Protein AF-A0A355IRN2-F1 (afdb_monomer_lite)

Sequence (180 aa):
MEFQPYNKKDYLLPDSIHSMAGYHAKLFPNGEYVFRIHDCITGIRLRGELKEEKDFDDAFEKLVKLSQACFEFAMHIEKMKTEIFDKPGKMPPWFKNEGQQAIENKELMTILNEFAYNISNNPAAMNDFIKKVAKMRDLQKQYFKQRDFLTLRACKAAEKNVDQELELLVKKEKQEPKLF

pLDDT: mean 72.37, std 16.56, range [38.81, 95.94]

Radius of gyration: 24.96 Å; chains: 1; bounding box: 60×39×59 Å

Secondary structure (DSSP, 8-state):
-PPPPEEEEEESSTT-TT---EEEEEE-TTSEEEEEEE-SS-EEEEEEE--SHHHHHHHHHHHHHHHHHHHHHHHHHHHHHIIIIISTT---TTHHHHSSHHHH-HHHHHHHHHHHHHHHH-HHHHHHHHHHHHHHHHHHHHHHHH--HHHHHHHHHHHHHHHHHHHHHHHHTTSS----

Foldseek 3Di:
DFDDWDWDKDFPCVPDPPWPWIWIWIADRQQKIWIWTDTPPDIDIDIDGDDDPVRVVVVVVVVVVVVVVVVVVVVVVVVLCCQCPVDPPDHDPVSCPPVVCCVVVPVNVVVVVVVVVVCVVCVPVVVVLVVLVVVLVVLVVVCVVPVDPVSVVVNVVSVVVSVVVVVVVVVVVVPPDPDD

Structure (mmCIF, N/CA/C/O backbone):
data_AF-A0A355IRN2-F1
#
_entry.id   AF-A0A355IRN2-F1
#
loop_
_atom_site.group_PDB
_atom_site.id
_atom_site.type_symbol
_atom_site.label_atom_id
_atom_site.label_alt_id
_atom_site.label_comp_id
_atom_site.label_asym_id
_atom_site.label_entity_id
_atom_site.label_seq_id
_atom_site.pdbx_PDB_ins_code
_atom_site.Cartn_x
_atom_site.Cartn_y
_atom_site.Cartn_z
_atom_site.occupancy
_atom_site.B_iso_or_equiv
_atom_site.auth_seq_id
_atom_site.auth_comp_id
_atom_site.auth_asym_id
_atom_site.auth_atom_id
_atom_site.pdbx_PDB_model_num
ATOM 1 N N . MET A 1 1 ? -13.852 -1.579 28.094 1.00 66.44 1 MET A N 1
ATOM 2 C CA . MET A 1 1 ? -14.413 -2.138 26.848 1.00 66.44 1 MET A CA 1
ATOM 3 C C . MET A 1 1 ? -13.450 -3.216 26.381 1.00 66.44 1 MET A C 1
ATOM 5 O O . MET A 1 1 ? -12.263 -2.928 26.330 1.00 66.44 1 MET A O 1
ATOM 9 N N . GLU A 1 2 ? -13.903 -4.446 26.148 1.00 75.69 2 GLU A N 1
ATOM 10 C CA . GLU A 1 2 ? -13.037 -5.496 25.589 1.00 75.69 2 GLU A CA 1
ATOM 11 C C . GLU A 1 2 ? -13.142 -5.472 24.062 1.00 75.69 2 GLU A C 1
ATOM 13 O O . GLU A 1 2 ? -14.238 -5.595 23.513 1.00 75.69 2 GLU A O 1
ATOM 18 N N . PHE A 1 3 ? -12.016 -5.277 23.373 1.00 84.00 3 PHE A N 1
ATOM 19 C CA . PHE A 1 3 ? -11.983 -5.236 21.912 1.00 84.00 3 PHE A CA 1
ATOM 20 C C . PHE A 1 3 ? -11.828 -6.639 21.332 1.00 84.00 3 PHE A C 1
ATOM 22 O O . PHE A 1 3 ? -10.921 -7.384 21.708 1.00 84.00 3 PHE A O 1
ATOM 29 N N . GLN A 1 4 ? -12.669 -6.973 20.352 1.00 89.31 4 GLN A N 1
ATOM 30 C CA . GLN A 1 4 ? -12.459 -8.164 19.534 1.00 89.31 4 GLN A CA 1
ATOM 31 C C . GLN A 1 4 ? -11.231 -7.940 18.639 1.00 89.31 4 GLN A C 1
ATOM 33 O O . GLN A 1 4 ? -11.213 -6.981 17.860 1.00 89.31 4 GLN A O 1
ATOM 38 N N . PRO A 1 5 ? -10.185 -8.781 18.736 1.00 91.38 5 PRO A N 1
ATOM 39 C CA . PRO A 1 5 ? -8.983 -8.593 17.946 1.00 91.38 5 PRO A CA 1
ATOM 40 C C . PRO A 1 5 ? -9.290 -8.778 16.458 1.00 91.38 5 PRO A C 1
ATOM 42 O O . PRO A 1 5 ? -9.928 -9.745 16.047 1.00 91.38 5 PRO A O 1
ATOM 45 N N . TYR A 1 6 ? -8.774 -7.868 15.635 1.00 94.56 6 TYR A N 1
ATOM 46 C CA . TYR A 1 6 ? -8.885 -7.933 14.179 1.00 94.56 6 TYR A CA 1
ATOM 47 C C . TYR A 1 6 ? -7.489 -8.005 13.573 1.00 94.56 6 TYR A C 1
ATOM 49 O O . TYR A 1 6 ? -6.584 -7.289 14.001 1.00 94.56 6 TYR A O 1
ATOM 57 N N . ASN A 1 7 ? -7.285 -8.874 12.585 1.00 94.81 7 ASN A N 1
ATOM 58 C CA . ASN A 1 7 ? -6.002 -9.009 11.902 1.00 94.81 7 ASN A CA 1
ATOM 59 C C . ASN A 1 7 ? -6.221 -9.474 10.462 1.00 94.81 7 ASN A C 1
ATOM 61 O O . ASN A 1 7 ? -6.381 -10.667 10.209 1.00 94.81 7 ASN A O 1
ATOM 65 N N . LYS A 1 8 ? -6.217 -8.529 9.522 1.00 95.31 8 LYS A N 1
ATOM 66 C CA . LYS A 1 8 ? -6.364 -8.810 8.093 1.00 95.31 8 LYS A CA 1
ATOM 67 C C . LYS A 1 8 ? -5.154 -8.304 7.329 1.00 95.31 8 LYS A C 1
ATOM 69 O O . LYS A 1 8 ? -4.777 -7.138 7.447 1.00 95.31 8 LYS A O 1
ATOM 74 N N . LYS A 1 9 ? -4.570 -9.180 6.519 1.00 92.56 9 LYS A N 1
ATOM 75 C CA . LYS A 1 9 ? -3.505 -8.852 5.575 1.00 92.56 9 LYS A CA 1
ATOM 76 C C . LYS A 1 9 ? -3.912 -9.358 4.202 1.00 92.56 9 LYS A C 1
ATOM 78 O O . LYS A 1 9 ? -4.330 -10.506 4.102 1.00 92.56 9 LYS A O 1
ATOM 83 N N . ASP A 1 10 ? -3.766 -8.517 3.188 1.00 91.62 10 ASP A N 1
ATOM 84 C CA . ASP A 1 10 ? -4.092 -8.890 1.815 1.00 91.62 10 ASP A CA 1
ATOM 85 C C . ASP A 1 10 ? -3.223 -8.142 0.797 1.00 91.62 10 ASP A C 1
ATOM 87 O O . ASP A 1 10 ? -2.594 -7.127 1.127 1.00 91.62 10 ASP A O 1
ATOM 91 N N . TYR A 1 11 ? -3.183 -8.654 -0.430 1.00 85.94 11 TYR A N 1
ATOM 92 C CA . TYR A 1 11 ? -2.544 -7.992 -1.565 1.00 85.94 11 TYR A CA 1
ATOM 93 C C . TYR A 1 11 ? -3.526 -7.047 -2.253 1.00 85.94 11 TYR A C 1
ATOM 95 O O . TYR A 1 11 ? -4.713 -7.338 -2.363 1.00 85.94 11 TYR A O 1
ATOM 103 N N . LEU A 1 12 ? -3.026 -5.910 -2.741 1.00 86.88 12 LEU A N 1
ATOM 104 C CA . LEU A 1 12 ? -3.853 -4.965 -3.498 1.00 86.88 12 LEU A CA 1
ATOM 105 C C . LEU A 1 12 ? -4.115 -5.457 -4.929 1.00 86.88 12 LEU A C 1
ATOM 107 O O . LEU A 1 12 ? -5.162 -5.159 -5.490 1.00 86.88 12 LEU A O 1
ATOM 111 N N . LEU A 1 13 ? -3.176 -6.216 -5.506 1.00 83.31 13 LEU A N 1
ATOM 112 C CA . LEU A 1 13 ? -3.292 -6.849 -6.824 1.00 83.31 13 LEU A CA 1
ATOM 113 C C . LEU A 1 13 ? -2.709 -8.275 -6.771 1.00 83.31 13 LEU A C 1
ATOM 115 O O . LEU A 1 13 ? -1.599 -8.488 -7.259 1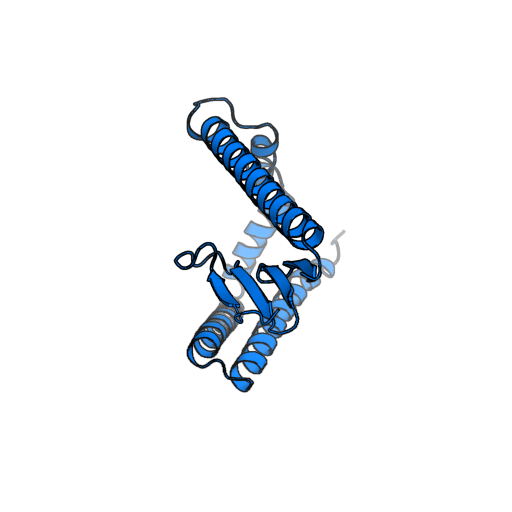.00 83.31 13 LEU A O 1
ATOM 119 N N . PRO A 1 14 ? -3.415 -9.238 -6.150 1.00 80.75 14 PRO A N 1
ATOM 120 C CA . PRO A 1 14 ? -2.891 -10.583 -5.882 1.00 80.75 14 PRO A CA 1
ATOM 121 C C . PRO A 1 14 ? -2.472 -11.356 -7.141 1.00 80.75 14 PRO A C 1
ATOM 123 O O . PRO A 1 14 ? -1.556 -12.171 -7.074 1.00 80.75 14 PRO A O 1
ATOM 126 N N . ASP A 1 15 ? -3.096 -11.066 -8.283 1.00 81.06 15 ASP A N 1
ATOM 127 C CA . ASP A 1 15 ? -2.847 -11.775 -9.543 1.00 81.06 15 ASP A CA 1
ATOM 128 C C . ASP A 1 15 ? -1.792 -11.092 -10.432 1.00 81.06 15 ASP A C 1
ATOM 130 O O . ASP A 1 15 ? -1.414 -11.613 -11.482 1.00 81.06 15 ASP A O 1
ATOM 134 N N . SER A 1 16 ? -1.297 -9.913 -10.037 1.00 72.62 16 SER A N 1
ATOM 135 C CA . SER A 1 16 ? -0.315 -9.170 -10.827 1.00 72.62 16 SER A CA 1
ATOM 136 C C . SER A 1 16 ? 1.110 -9.573 -10.463 1.00 72.62 16 SER A C 1
ATOM 138 O O . SER A 1 16 ? 1.599 -9.273 -9.377 1.00 72.62 16 SER A O 1
ATOM 140 N N . ILE A 1 17 ? 1.839 -10.150 -11.423 1.00 64.06 17 ILE A N 1
ATOM 141 C CA . ILE A 1 17 ? 3.270 -10.473 -11.270 1.00 64.06 17 ILE A CA 1
ATOM 142 C C . ILE A 1 17 ? 4.161 -9.232 -11.080 1.00 64.06 17 ILE A C 1
ATOM 144 O O . ILE A 1 17 ? 5.325 -9.357 -10.705 1.00 64.06 17 ILE A O 1
ATOM 148 N N . HIS A 1 18 ? 3.624 -8.042 -11.359 1.00 64.75 18 HIS A N 1
ATOM 149 C CA . HIS A 1 18 ? 4.324 -6.762 -11.268 1.00 64.75 18 HIS A CA 1
ATOM 150 C C . HIS A 1 18 ? 4.000 -5.988 -9.982 1.00 64.75 18 HIS A C 1
ATOM 152 O O . HIS A 1 18 ? 4.572 -4.922 -9.766 1.00 64.75 18 HIS A O 1
ATOM 158 N N . SER A 1 19 ? 3.111 -6.497 -9.120 1.00 72.19 19 SER A N 1
ATOM 159 C CA . SER A 1 19 ? 2.724 -5.833 -7.874 1.00 72.19 19 SER A CA 1
ATOM 160 C C . SER A 1 19 ? 2.972 -6.738 -6.673 1.00 72.19 19 SER A C 1
ATOM 162 O O . SER A 1 19 ? 2.395 -7.813 -6.566 1.00 72.19 19 SER A O 1
ATOM 164 N N . MET A 1 20 ? 3.794 -6.282 -5.723 1.00 74.88 20 MET A N 1
ATOM 165 C CA . MET A 1 20 ? 3.839 -6.875 -4.375 1.00 74.88 20 MET A CA 1
ATOM 166 C C . MET A 1 20 ? 3.269 -5.927 -3.316 1.00 74.88 20 MET A C 1
ATOM 168 O O . MET A 1 20 ? 3.593 -6.044 -2.133 1.00 74.88 20 MET A O 1
ATOM 172 N N . ALA A 1 21 ? 2.430 -4.977 -3.737 1.00 86.75 21 ALA A N 1
ATOM 173 C CA . ALA A 1 21 ? 1.785 -4.048 -2.827 1.00 86.75 21 ALA A CA 1
ATOM 174 C C . ALA A 1 21 ? 0.651 -4.729 -2.051 1.00 86.75 21 ALA A C 1
ATOM 176 O O . ALA A 1 21 ? -0.134 -5.510 -2.596 1.00 86.75 21 ALA A O 1
ATOM 177 N N . GLY A 1 22 ? 0.551 -4.415 -0.765 1.00 90.12 22 GLY A N 1
ATOM 178 C CA . GLY A 1 22 ? -0.435 -4.995 0.131 1.00 90.12 22 GLY A CA 1
ATOM 179 C C . GLY A 1 22 ? -0.779 -4.079 1.291 1.00 90.12 22 GLY A C 1
ATOM 180 O O . GLY A 1 22 ? -0.153 -3.041 1.525 1.00 90.12 22 GLY A O 1
ATOM 181 N N . TYR A 1 23 ? -1.773 -4.495 2.065 1.00 93.12 23 TYR A N 1
ATOM 182 C CA . TYR A 1 23 ? -2.156 -3.805 3.284 1.00 93.12 23 TYR A CA 1
ATOM 183 C C . TYR A 1 23 ? -2.207 -4.752 4.479 1.00 93.12 23 TYR A C 1
ATOM 185 O O . TYR A 1 23 ? -2.344 -5.968 4.347 1.00 93.12 23 TYR A O 1
ATOM 193 N N . HIS A 1 24 ? -2.062 -4.184 5.672 1.00 94.38 24 HIS A N 1
ATOM 194 C CA . HIS A 1 24 ? -2.182 -4.889 6.939 1.00 94.38 24 HIS A CA 1
ATOM 195 C C . HIS A 1 24 ? -2.963 -4.029 7.925 1.00 94.38 24 HIS A C 1
ATOM 197 O O . HIS A 1 24 ? -2.499 -2.963 8.327 1.00 94.38 24 HIS A O 1
ATOM 203 N N . ALA A 1 25 ? -4.141 -4.507 8.307 1.00 94.62 25 ALA A N 1
ATOM 204 C CA . ALA A 1 25 ? -5.020 -3.887 9.282 1.00 94.62 25 ALA A CA 1
ATOM 205 C C . ALA A 1 25 ? -5.069 -4.749 10.547 1.00 94.62 25 ALA A C 1
ATOM 207 O O . ALA A 1 25 ? -5.344 -5.950 10.472 1.00 94.62 25 ALA A O 1
ATOM 208 N N . LYS A 1 26 ? -4.795 -4.143 11.704 1.00 95.94 26 LYS A N 1
ATOM 209 C CA . LYS A 1 26 ? -4.782 -4.825 12.996 1.00 95.94 26 LYS A CA 1
ATOM 210 C C . LYS A 1 26 ? -5.448 -3.976 14.080 1.00 95.94 26 LYS A C 1
ATOM 212 O O . LYS A 1 26 ? -5.114 -2.802 14.198 1.00 95.94 26 LYS A O 1
ATOM 217 N N . LEU A 1 27 ? -6.324 -4.590 14.873 1.00 95.06 27 LEU A N 1
ATOM 218 C CA . LEU A 1 27 ? -6.893 -4.055 16.114 1.00 95.06 27 LEU A CA 1
ATOM 219 C C . LEU A 1 27 ? -6.477 -4.975 17.262 1.00 95.06 27 LEU A C 1
ATOM 221 O O . LEU A 1 27 ? -6.645 -6.196 17.176 1.00 95.06 27 LEU A O 1
ATOM 225 N N . PHE A 1 28 ? -5.893 -4.399 18.302 1.00 93.06 28 PHE A N 1
ATOM 226 C CA . PHE A 1 28 ? -5.423 -5.117 19.478 1.00 93.06 28 PHE A CA 1
ATOM 227 C C . PHE A 1 28 ? -6.492 -5.115 20.587 1.00 93.06 28 PHE A C 1
ATOM 229 O O . PHE A 1 28 ? -7.321 -4.207 20.634 1.00 93.06 28 PHE A O 1
ATOM 236 N N . PRO A 1 29 ? -6.465 -6.090 21.520 1.00 92.19 29 PRO A N 1
ATOM 237 C CA . PRO A 1 29 ? -7.435 -6.159 22.621 1.00 92.19 29 PRO A CA 1
ATOM 238 C C . PRO A 1 29 ? -7.448 -4.933 23.547 1.00 92.19 29 PRO A C 1
ATOM 240 O O . PRO A 1 29 ? -8.440 -4.685 24.223 1.00 92.19 29 PRO A O 1
ATOM 243 N N . ASN A 1 30 ? -6.355 -4.165 23.576 1.00 90.69 30 ASN A N 1
ATOM 244 C CA . ASN A 1 30 ? -6.213 -2.929 24.351 1.00 90.69 30 ASN A CA 1
ATOM 245 C C . ASN A 1 30 ? -6.756 -1.677 23.629 1.00 90.69 30 ASN A C 1
ATOM 247 O O . ASN A 1 30 ? -6.605 -0.579 24.154 1.00 90.69 30 ASN A O 1
ATOM 251 N N . GLY A 1 31 ? -7.351 -1.822 22.439 1.00 90.81 31 GLY A N 1
ATOM 252 C CA . GLY A 1 31 ? -7.896 -0.709 21.655 1.00 90.81 31 GLY A CA 1
ATOM 253 C C . GLY A 1 31 ? -6.877 0.007 20.765 1.00 90.81 31 GLY A C 1
ATOM 254 O O . GLY A 1 31 ? -7.247 0.920 20.032 1.00 90.81 31 GLY A O 1
ATOM 255 N N . GLU A 1 32 ? -5.604 -0.398 20.766 1.00 92.94 32 GLU A N 1
ATOM 256 C CA . GLU A 1 32 ? -4.636 0.097 19.784 1.00 92.94 32 GLU A CA 1
ATOM 257 C C . GLU A 1 32 ? -4.965 -0.446 18.391 1.00 92.94 32 GLU A C 1
ATOM 259 O O . GLU A 1 32 ? -5.322 -1.617 18.232 1.00 92.94 32 GLU A O 1
ATOM 264 N N . TYR A 1 33 ? -4.772 0.369 17.355 1.00 95.12 33 TYR A N 1
ATOM 265 C CA . TYR A 1 33 ? -4.899 -0.087 15.975 1.00 95.12 33 TYR A CA 1
ATOM 266 C C . TYR A 1 33 ? -3.721 0.337 15.100 1.00 95.12 33 TYR A C 1
ATOM 268 O O . TYR A 1 33 ? -3.038 1.342 15.318 1.00 95.12 33 TYR A O 1
ATOM 276 N N . VAL A 1 34 ? -3.478 -0.463 14.063 1.00 94.06 34 VAL A N 1
ATOM 277 C CA . VAL A 1 34 ? -2.489 -0.186 13.024 1.00 94.06 34 VAL A CA 1
ATOM 278 C C . VAL A 1 34 ? -3.099 -0.501 11.669 1.00 94.06 34 VAL A C 1
ATOM 280 O O . VAL A 1 34 ? -3.555 -1.618 11.436 1.00 94.06 34 VAL A O 1
ATOM 283 N N . PHE A 1 35 ? -3.027 0.456 10.751 1.00 93.12 35 PHE A N 1
ATOM 284 C CA . PHE A 1 35 ? -3.322 0.239 9.340 1.00 93.12 35 PHE A CA 1
ATOM 285 C C . PHE A 1 35 ? -2.087 0.593 8.518 1.00 93.12 35 PHE A C 1
ATOM 287 O O . PHE A 1 35 ? -1.586 1.714 8.582 1.00 93.12 35 PHE A O 1
ATOM 294 N N . ARG A 1 36 ? -1.540 -0.371 7.778 1.00 92.44 36 ARG A N 1
ATOM 295 C CA . ARG A 1 36 ? -0.347 -0.175 6.951 1.00 92.44 36 ARG A CA 1
ATOM 296 C C . ARG A 1 36 ? -0.657 -0.493 5.502 1.00 92.44 36 ARG A C 1
ATOM 298 O O . ARG A 1 36 ? -1.087 -1.605 5.227 1.00 92.44 36 ARG A O 1
ATOM 305 N N . ILE A 1 37 ? -0.326 0.417 4.597 1.00 90.38 37 ILE A N 1
ATOM 306 C CA . ILE A 1 37 ? -0.199 0.142 3.161 1.00 90.38 37 ILE A CA 1
ATOM 307 C C . ILE A 1 37 ? 1.294 0.075 2.858 1.00 90.38 37 ILE A C 1
ATOM 309 O O . ILE A 1 37 ? 2.055 0.899 3.359 1.00 90.38 37 ILE A O 1
ATOM 313 N N . HIS A 1 38 ? 1.739 -0.922 2.108 1.00 84.81 38 HIS A N 1
ATOM 314 C CA . HIS A 1 38 ? 3.151 -1.088 1.778 1.00 84.81 38 HIS A CA 1
ATOM 315 C C . HIS A 1 38 ? 3.328 -1.666 0.383 1.00 84.81 38 HIS A C 1
ATOM 317 O O . HIS A 1 38 ? 2.510 -2.466 -0.065 1.00 84.81 38 HIS A O 1
ATOM 323 N N . ASP A 1 39 ? 4.421 -1.278 -0.261 1.00 80.75 39 ASP A N 1
ATOM 324 C CA . ASP A 1 39 ? 5.003 -1.968 -1.403 1.00 80.75 39 ASP A CA 1
ATOM 325 C C . ASP A 1 39 ? 6.286 -2.706 -0.967 1.00 80.75 39 ASP A C 1
ATOM 327 O O . ASP A 1 39 ? 6.564 -2.862 0.228 1.00 80.75 39 ASP A O 1
ATOM 331 N N . CYS A 1 40 ? 7.059 -3.218 -1.926 1.00 68.31 40 CYS A N 1
ATOM 332 C CA . CYS A 1 40 ? 8.286 -3.975 -1.669 1.00 68.31 40 CYS A CA 1
ATOM 333 C C . CYS A 1 40 ? 9.348 -3.180 -0.881 1.00 68.31 40 CYS A C 1
ATOM 335 O O . CYS A 1 40 ? 10.249 -3.789 -0.303 1.00 68.31 40 CYS A O 1
ATOM 337 N N . ILE A 1 41 ? 9.283 -1.845 -0.911 1.00 65.56 41 ILE A N 1
ATOM 338 C CA . ILE A 1 41 ? 10.363 -0.936 -0.508 1.00 65.56 41 ILE A CA 1
ATOM 339 C C . ILE A 1 41 ? 9.915 -0.038 0.650 1.00 65.56 41 ILE A C 1
ATOM 341 O O . ILE A 1 41 ? 10.640 0.134 1.630 1.00 65.56 41 ILE A O 1
ATOM 345 N N . THR A 1 42 ? 8.715 0.528 0.563 1.00 73.00 42 THR A N 1
ATOM 346 C CA . THR A 1 42 ? 8.203 1.561 1.459 1.00 73.00 42 THR A CA 1
ATOM 347 C C . THR A 1 42 ? 6.771 1.275 1.895 1.00 73.00 42 THR A C 1
ATOM 349 O O . THR A 1 42 ? 6.065 0.427 1.352 1.00 73.00 42 THR A O 1
ATOM 352 N N . GLY A 1 43 ? 6.320 1.964 2.940 1.00 82.94 43 GLY A N 1
ATOM 353 C CA . GLY A 1 43 ? 4.940 1.843 3.375 1.00 82.94 43 GLY A CA 1
ATOM 354 C C . GLY A 1 43 ? 4.495 2.990 4.257 1.00 82.94 43 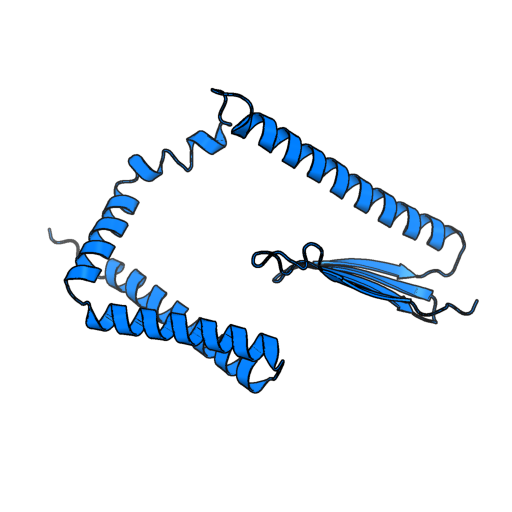GLY A C 1
ATOM 355 O O . GLY A 1 43 ? 5.265 3.525 5.053 1.00 82.94 43 GLY A O 1
ATOM 356 N N . ILE A 1 44 ? 3.218 3.323 4.134 1.00 85.88 44 ILE A N 1
ATOM 357 C CA . ILE A 1 44 ? 2.530 4.307 4.957 1.00 85.88 44 ILE A CA 1
ATOM 358 C C . ILE A 1 44 ? 1.859 3.560 6.101 1.00 85.88 44 ILE A C 1
ATOM 360 O O . ILE A 1 44 ? 1.238 2.512 5.906 1.00 85.88 44 ILE A O 1
ATOM 364 N N . ARG A 1 45 ? 1.990 4.086 7.318 1.00 89.31 45 ARG A N 1
ATOM 365 C CA . ARG A 1 45 ? 1.408 3.483 8.513 1.00 89.31 45 ARG A CA 1
ATOM 366 C C . ARG A 1 45 ? 0.564 4.507 9.264 1.00 89.31 45 ARG A C 1
ATOM 368 O O . ARG A 1 45 ? 1.099 5.481 9.778 1.00 89.31 45 ARG A O 1
ATOM 375 N N . LEU A 1 46 ? -0.725 4.222 9.390 1.00 88.50 46 LEU A N 1
ATOM 376 C CA . LEU A 1 46 ? -1.640 4.898 10.297 1.00 88.50 46 LEU A CA 1
ATOM 377 C C . LEU A 1 46 ? -1.668 4.150 11.631 1.00 88.50 46 LEU A C 1
ATOM 379 O O . LEU A 1 46 ? -1.675 2.914 11.670 1.00 88.50 46 LEU A O 1
ATOM 383 N N . ARG A 1 47 ? -1.638 4.908 12.724 1.00 90.94 47 ARG A N 1
ATOM 384 C CA . ARG A 1 47 ? -1.689 4.406 14.098 1.00 90.94 47 ARG A CA 1
ATOM 385 C C . ARG A 1 47 ? -2.632 5.269 14.918 1.00 90.94 47 ARG A C 1
ATOM 387 O O . ARG A 1 47 ? -2.720 6.472 14.678 1.00 90.94 47 ARG A O 1
ATOM 394 N N . GLY A 1 48 ? -3.253 4.652 15.908 1.00 90.19 48 GLY A N 1
ATOM 395 C CA . GLY A 1 48 ? -4.034 5.344 16.917 1.00 90.19 48 GLY A CA 1
ATOM 396 C C . GLY A 1 48 ? -4.519 4.382 17.989 1.00 90.19 48 GLY A C 1
ATOM 397 O O . GLY A 1 48 ? -4.173 3.197 17.993 1.00 90.19 48 GLY A O 1
ATOM 398 N N . GLU A 1 49 ? -5.327 4.924 18.882 1.00 93.88 49 GLU A N 1
ATOM 399 C CA . GLU A 1 49 ? -5.936 4.236 20.014 1.00 93.88 49 GLU A CA 1
ATOM 400 C C . GLU A 1 49 ? -7.438 4.513 19.966 1.00 93.88 49 GLU A C 1
ATOM 402 O O . GLU A 1 49 ? -7.830 5.550 19.447 1.00 93.88 49 GLU A O 1
ATOM 407 N N . LEU A 1 50 ? -8.261 3.585 20.451 1.00 94.00 50 LEU A N 1
ATOM 408 C CA . LEU A 1 50 ? -9.718 3.711 20.511 1.00 94.00 50 LEU A CA 1
ATOM 409 C C . LEU A 1 50 ? -10.151 3.731 21.982 1.00 94.00 50 LEU A C 1
ATOM 411 O O . LEU A 1 50 ? -10.581 2.708 22.513 1.00 94.00 50 LEU A O 1
ATOM 415 N N . LYS A 1 51 ? -9.949 4.852 22.682 1.00 92.06 51 LYS A N 1
ATOM 416 C CA . LYS A 1 51 ? -10.232 4.961 24.124 1.00 92.06 51 LYS A CA 1
ATOM 417 C C . LYS A 1 51 ? -11.551 5.671 24.400 1.00 92.06 51 LYS A C 1
ATOM 419 O O . LYS A 1 51 ? -12.291 5.240 25.283 1.00 92.06 51 LYS A O 1
ATOM 424 N N . GLU A 1 52 ? -11.845 6.717 23.641 1.00 93.62 52 GLU A N 1
ATOM 425 C CA . GLU A 1 52 ? -13.027 7.567 23.802 1.00 93.62 52 GLU A CA 1
ATOM 426 C C . GLU A 1 52 ? -13.807 7.667 22.486 1.00 93.62 52 GLU A C 1
ATOM 428 O O . GLU A 1 52 ? -13.254 7.407 21.424 1.00 93.62 52 GLU A O 1
ATOM 433 N N . GLU A 1 53 ? -15.088 8.053 22.531 1.00 92.25 53 GLU A N 1
ATOM 434 C CA . GLU A 1 53 ? -15.970 8.122 21.346 1.00 92.25 53 GLU A CA 1
ATOM 435 C C . GLU A 1 53 ? -15.338 8.906 20.186 1.00 92.25 53 GLU A C 1
ATOM 437 O O . GLU A 1 53 ? -15.286 8.426 19.055 1.00 92.25 53 GLU A O 1
ATOM 442 N N . LYS A 1 54 ? -14.721 10.046 20.503 1.00 94.00 54 LYS A N 1
ATOM 443 C CA . LYS A 1 54 ? -14.018 10.885 19.532 1.00 94.00 54 LYS A CA 1
ATOM 444 C C . LYS A 1 54 ? -12.869 10.167 18.814 1.00 94.00 54 LYS A C 1
ATOM 446 O O . LYS A 1 54 ? -12.603 10.457 17.651 1.00 94.00 54 LYS A O 1
ATOM 451 N N . ASP A 1 55 ? -12.188 9.227 19.468 1.00 92.31 55 ASP A N 1
ATOM 452 C CA . ASP A 1 55 ? -11.102 8.477 18.832 1.00 92.31 55 ASP A CA 1
ATOM 453 C C . ASP A 1 55 ? -11.617 7.589 17.693 1.00 92.31 55 ASP A C 1
ATOM 455 O O . ASP A 1 55 ? -10.922 7.387 16.691 1.00 92.31 55 ASP A O 1
ATOM 459 N N . PHE A 1 56 ? -12.836 7.058 17.840 1.00 93.31 56 PHE A N 1
ATOM 460 C CA . PHE A 1 56 ? -13.491 6.278 16.794 1.00 93.31 56 PHE A CA 1
ATOM 461 C C . PHE A 1 56 ? -13.840 7.167 15.605 1.00 93.31 56 PHE A C 1
ATOM 463 O O . PHE A 1 56 ? -13.541 6.781 14.473 1.00 93.31 56 PHE A O 1
ATOM 470 N N . ASP A 1 57 ? -14.389 8.356 15.859 1.00 94.12 57 ASP A N 1
ATOM 471 C CA . ASP A 1 57 ? -14.706 9.338 14.818 1.00 94.12 57 ASP A CA 1
ATOM 472 C C . ASP A 1 57 ? -13.444 9.759 14.053 1.00 94.12 57 ASP A C 1
ATOM 474 O O . ASP A 1 57 ? -13.399 9.671 12.825 1.00 94.12 57 ASP A O 1
ATOM 478 N N . ASP A 1 58 ? -12.372 10.108 14.769 1.00 91.19 58 ASP A N 1
ATOM 479 C CA . ASP A 1 58 ? -11.092 10.503 14.177 1.00 91.19 58 ASP A CA 1
ATOM 480 C C . ASP A 1 58 ? -10.464 9.362 13.357 1.00 91.19 58 ASP A C 1
ATOM 482 O O . ASP A 1 58 ? -9.902 9.585 12.278 1.00 91.19 58 ASP A O 1
ATOM 486 N N . ALA A 1 59 ? -10.505 8.126 13.868 1.00 88.88 59 ALA A N 1
ATOM 487 C CA . ALA A 1 59 ? -9.988 6.958 13.159 1.00 88.88 59 ALA A CA 1
ATOM 488 C C . ALA A 1 59 ? -10.803 6.667 11.891 1.00 88.88 59 ALA A C 1
ATOM 490 O O . ALA A 1 59 ? -10.224 6.393 10.834 1.00 88.88 59 ALA A O 1
ATOM 491 N N . PHE A 1 60 ? -12.130 6.761 11.984 1.00 89.75 60 PHE A N 1
ATOM 492 C CA . PHE A 1 60 ? -13.037 6.572 10.861 1.00 89.75 60 PHE A CA 1
ATOM 493 C C . PHE A 1 60 ? -12.822 7.645 9.789 1.00 89.75 60 PHE A C 1
ATOM 495 O O . PHE A 1 60 ? -12.582 7.310 8.628 1.00 89.75 60 PHE A O 1
ATOM 502 N N . GLU A 1 61 ? -12.803 8.925 10.167 1.00 92.62 61 GLU A N 1
ATOM 503 C CA . GLU A 1 61 ? -12.620 10.037 9.233 1.00 92.62 61 GLU A CA 1
ATOM 504 C C . GLU A 1 61 ? -11.260 9.964 8.517 1.00 92.62 61 GLU A C 1
ATOM 506 O O . GLU A 1 61 ? -11.183 10.182 7.304 1.00 92.62 61 GLU A O 1
ATOM 511 N N . LYS A 1 62 ? -10.184 9.578 9.221 1.00 87.81 62 LYS A N 1
ATOM 512 C CA . LYS A 1 62 ? -8.862 9.341 8.605 1.00 87.81 62 LYS A CA 1
ATOM 513 C C . LYS A 1 62 ? -8.922 8.281 7.507 1.00 87.81 62 LYS A C 1
ATOM 515 O O . LYS A 1 62 ? -8.346 8.479 6.436 1.00 87.81 62 LYS A O 1
ATOM 520 N N . LEU A 1 63 ? -9.596 7.159 7.764 1.00 86.69 63 LEU A N 1
ATOM 521 C CA . LEU A 1 63 ? -9.721 6.069 6.794 1.00 86.69 63 LEU A CA 1
ATOM 522 C C . LEU A 1 63 ? -10.603 6.469 5.604 1.00 86.69 63 LEU A C 1
ATOM 524 O O . LEU A 1 63 ? -10.252 6.159 4.465 1.00 86.69 63 LEU A O 1
ATOM 528 N N . VAL A 1 64 ? -11.690 7.207 5.846 1.00 89.38 64 VAL A N 1
ATOM 529 C CA . VAL A 1 64 ? -12.557 7.750 4.788 1.00 89.38 64 VAL A CA 1
ATOM 530 C C . VAL A 1 64 ? -11.780 8.707 3.885 1.00 89.38 64 VAL A C 1
ATOM 532 O O . VAL A 1 64 ? -11.786 8.531 2.667 1.00 89.38 64 VAL A O 1
ATOM 535 N N . LYS A 1 65 ? -11.040 9.666 4.457 1.00 88.12 65 LYS A N 1
ATOM 536 C CA . LYS A 1 65 ? -10.224 10.611 3.677 1.00 88.12 65 LYS A CA 1
ATOM 537 C C . LYS A 1 65 ? -9.134 9.914 2.871 1.00 88.12 65 LYS A C 1
ATOM 539 O O . LYS A 1 65 ? -8.915 10.273 1.716 1.00 88.12 65 LYS A O 1
ATOM 544 N N . LEU A 1 66 ? -8.480 8.898 3.440 1.00 86.25 66 LEU A N 1
ATOM 545 C CA . LEU A 1 66 ? -7.510 8.087 2.703 1.00 86.25 66 LEU A CA 1
ATOM 546 C C . LEU A 1 66 ? -8.169 7.378 1.511 1.00 86.25 66 LEU A C 1
ATOM 548 O O . LEU A 1 66 ? -7.653 7.448 0.399 1.00 86.25 66 LEU A O 1
ATOM 552 N N . SER A 1 67 ? -9.318 6.731 1.729 1.00 86.56 67 SER A N 1
ATOM 553 C CA . SER A 1 67 ? -10.065 6.053 0.664 1.00 86.56 67 SER A CA 1
ATOM 554 C C . SER A 1 67 ? -10.462 7.017 -0.453 1.00 86.56 67 SER A C 1
ATOM 556 O O . SER A 1 67 ? -10.324 6.687 -1.630 1.00 86.56 67 SER A O 1
ATOM 558 N N . GLN A 1 68 ? -10.934 8.211 -0.093 1.00 81.69 68 GLN A N 1
ATOM 559 C CA . GLN A 1 68 ? -11.328 9.231 -1.055 1.00 81.69 68 GLN A CA 1
ATOM 560 C C . GLN A 1 68 ? -10.132 9.722 -1.879 1.00 81.69 68 GLN A C 1
ATOM 562 O O . GLN A 1 68 ? -10.214 9.738 -3.104 1.00 81.69 68 GLN A O 1
ATOM 567 N N . ALA A 1 69 ? -8.997 10.018 -1.240 1.00 81.12 69 ALA A N 1
ATOM 568 C CA . ALA A 1 69 ? -7.781 10.423 -1.944 1.00 81.12 69 ALA A CA 1
ATOM 569 C C . ALA A 1 69 ? -7.283 9.335 -2.917 1.00 81.12 69 ALA A C 1
ATOM 571 O O . ALA A 1 69 ? -6.896 9.635 -4.047 1.00 81.12 69 ALA A O 1
ATOM 572 N N . CYS A 1 70 ? -7.335 8.059 -2.513 1.00 85.25 70 CYS A N 1
ATOM 573 C CA . CYS A 1 70 ? -7.009 6.940 -3.400 1.00 85.25 70 CYS A CA 1
ATOM 574 C C . CYS A 1 70 ? -7.955 6.866 -4.607 1.00 85.25 70 CYS A C 1
ATOM 576 O O . CYS A 1 70 ? -7.498 6.652 -5.730 1.00 85.25 70 CYS A O 1
ATOM 578 N N . PHE A 1 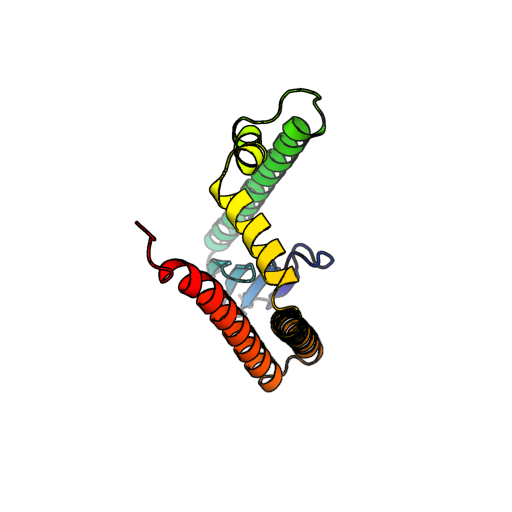71 ? -9.259 7.052 -4.390 1.00 82.62 71 PHE A N 1
ATOM 579 C CA . PHE A 1 71 ? -10.259 7.029 -5.456 1.00 82.62 71 PHE A CA 1
ATOM 580 C C . PHE A 1 71 ? -10.090 8.194 -6.439 1.00 82.62 71 PHE A C 1
ATOM 582 O O . PHE A 1 71 ? -10.086 7.984 -7.650 1.00 82.62 71 PHE A O 1
ATOM 589 N N . GLU A 1 72 ? -9.890 9.412 -5.939 1.00 82.19 72 GLU A N 1
ATOM 590 C CA . GLU A 1 72 ? -9.642 10.598 -6.766 1.00 82.19 72 GLU A CA 1
ATOM 591 C C . GLU A 1 72 ? -8.392 10.423 -7.636 1.00 82.19 72 GLU A C 1
ATOM 593 O O . GLU A 1 72 ? -8.410 10.735 -8.830 1.00 82.19 72 GLU A O 1
ATOM 598 N N . PHE A 1 73 ? -7.325 9.849 -7.074 1.00 82.19 73 PHE A N 1
ATOM 599 C CA . PHE A 1 73 ? -6.120 9.548 -7.839 1.00 82.19 73 PHE A CA 1
ATOM 600 C C . PHE A 1 73 ? -6.350 8.454 -8.892 1.00 82.19 73 PHE A C 1
ATOM 602 O O . PHE A 1 73 ? -5.887 8.589 -10.023 1.00 82.19 73 PHE A O 1
ATOM 609 N N . ALA A 1 74 ? -7.121 7.409 -8.574 1.00 78.25 74 ALA A N 1
ATOM 610 C CA . ALA A 1 74 ? -7.495 6.383 -9.548 1.00 78.25 74 ALA A CA 1
ATOM 611 C C . ALA A 1 74 ? -8.295 6.974 -10.725 1.00 78.25 74 ALA A C 1
ATOM 613 O O . ALA A 1 74 ? -7.994 6.690 -11.884 1.00 78.25 74 ALA A O 1
ATOM 614 N N . MET A 1 75 ? -9.254 7.861 -10.442 1.00 82.00 75 MET A N 1
ATOM 615 C CA . MET A 1 75 ? -10.010 8.587 -11.469 1.00 82.00 75 MET A CA 1
ATOM 616 C C . MET A 1 75 ? -9.108 9.473 -12.335 1.00 82.00 75 MET A C 1
ATOM 618 O O . MET A 1 75 ? -9.306 9.563 -13.547 1.00 82.00 75 MET A O 1
ATOM 622 N N . HIS A 1 76 ? -8.101 10.114 -11.734 1.00 81.75 76 HIS A N 1
ATOM 623 C CA . HIS A 1 76 ? -7.113 10.894 -12.473 1.00 81.75 76 HIS A CA 1
ATOM 624 C C . HIS A 1 76 ? -6.294 10.020 -13.435 1.00 81.75 76 HIS A C 1
ATOM 626 O O . HIS A 1 76 ? -6.145 10.384 -14.600 1.00 81.75 76 HIS A O 1
ATOM 632 N N . ILE A 1 77 ? -5.825 8.852 -12.980 1.00 79.31 77 ILE A N 1
ATOM 633 C CA . ILE A 1 77 ? -5.100 7.884 -13.819 1.00 79.31 77 ILE A CA 1
ATOM 634 C C . ILE A 1 77 ? -5.971 7.414 -14.992 1.00 79.31 77 ILE A C 1
ATOM 636 O O . ILE A 1 77 ? -5.498 7.399 -16.129 1.00 79.31 77 ILE A O 1
ATOM 640 N N . GLU A 1 78 ? -7.240 7.072 -14.751 1.00 77.81 78 GLU A N 1
ATOM 641 C CA . GLU A 1 78 ? -8.137 6.620 -15.824 1.00 77.81 78 GLU A CA 1
ATOM 642 C C . GLU A 1 78 ? -8.394 7.739 -16.842 1.00 77.81 78 GLU A C 1
ATOM 644 O O . GLU A 1 78 ? -8.315 7.518 -18.049 1.00 77.81 78 GLU A O 1
ATOM 649 N N . LYS A 1 79 ? -8.592 8.977 -16.373 1.00 77.81 79 LYS A N 1
ATOM 650 C CA . LYS A 1 79 ? -8.705 10.144 -17.254 1.00 77.81 79 LYS A CA 1
ATOM 651 C C . LYS A 1 79 ? -7.449 10.334 -18.112 1.00 77.81 79 LYS A C 1
ATOM 653 O O . LYS A 1 79 ? -7.572 10.542 -19.318 1.00 77.81 79 LYS A O 1
ATOM 658 N N . MET A 1 80 ? -6.255 10.244 -17.516 1.00 77.12 80 MET A N 1
ATOM 659 C CA . MET A 1 80 ? -4.989 10.326 -18.256 1.00 77.12 80 MET A CA 1
ATOM 660 C C . MET A 1 80 ? -4.894 9.232 -19.319 1.00 77.12 80 MET A C 1
ATOM 662 O O . MET A 1 80 ? -4.516 9.510 -20.454 1.00 77.12 80 MET A O 1
ATOM 666 N N . LYS A 1 81 ? -5.259 7.995 -18.976 1.00 75.06 81 LYS A N 1
ATOM 667 C CA . LYS A 1 81 ? -5.268 6.865 -19.908 1.00 75.06 81 LYS A CA 1
ATOM 668 C C . LYS A 1 81 ? -6.181 7.146 -21.105 1.00 75.06 81 LYS A C 1
ATOM 670 O O . LYS A 1 81 ? -5.729 7.004 -22.237 1.00 75.06 81 LYS A O 1
ATOM 675 N N . THR A 1 82 ? -7.404 7.625 -20.883 1.00 74.12 82 THR A N 1
ATOM 676 C CA . THR A 1 82 ? -8.320 7.996 -21.975 1.00 74.12 82 THR A CA 1
ATOM 677 C C . THR A 1 82 ? -7.771 9.140 -22.834 1.00 74.12 82 THR A C 1
ATOM 679 O O . THR A 1 82 ? -7.896 9.125 -24.057 1.00 74.12 82 THR A O 1
ATOM 682 N N . GLU A 1 83 ? -7.123 10.139 -22.232 1.00 72.12 83 GLU A N 1
ATOM 683 C CA . GLU A 1 83 ? -6.495 11.239 -22.976 1.00 72.12 83 GLU A CA 1
ATOM 684 C C . GLU A 1 83 ? -5.293 10.787 -23.821 1.00 72.12 83 GLU A C 1
ATOM 686 O O . GLU A 1 83 ? -5.089 11.329 -24.906 1.00 72.12 83 GLU A O 1
ATOM 691 N N . ILE A 1 84 ? -4.534 9.791 -23.354 1.00 65.44 84 ILE A N 1
ATOM 692 C CA . ILE A 1 84 ? -3.347 9.251 -24.032 1.00 65.44 84 ILE A CA 1
ATOM 693 C C . ILE A 1 84 ? -3.715 8.264 -25.141 1.00 65.44 84 ILE A C 1
ATOM 695 O O . ILE A 1 84 ? -3.151 8.336 -26.233 1.00 65.44 84 ILE A O 1
ATOM 699 N N . PHE A 1 85 ? -4.608 7.318 -24.852 1.00 61.19 85 PHE A N 1
ATOM 700 C CA . PHE A 1 85 ? -4.811 6.132 -25.685 1.00 61.19 85 PHE A CA 1
ATOM 701 C C . PHE A 1 85 ? -6.108 6.172 -26.503 1.00 61.19 85 PHE A C 1
ATOM 703 O O . PHE A 1 85 ? -6.133 5.613 -27.597 1.00 61.19 85 PHE A O 1
ATOM 710 N N . ASP A 1 86 ? -7.149 6.878 -26.041 1.00 63.97 86 ASP A N 1
ATOM 711 C CA . ASP A 1 86 ? -8.473 6.849 -26.688 1.00 63.97 86 ASP A CA 1
ATOM 712 C C . ASP A 1 86 ? -8.746 8.067 -27.593 1.00 63.97 86 ASP A C 1
ATOM 714 O O . ASP A 1 86 ? -9.716 8.079 -28.353 1.00 63.97 86 ASP A O 1
ATOM 718 N N . LYS A 1 87 ? -7.891 9.103 -27.565 1.00 55.53 87 LYS A N 1
ATOM 719 C CA . LYS A 1 87 ? -7.961 10.248 -28.493 1.00 55.53 87 LYS A CA 1
ATOM 720 C C . LYS A 1 87 ? -6.815 10.200 -29.512 1.00 55.53 87 LYS A C 1
ATOM 722 O O . LYS A 1 87 ? -5.684 10.537 -29.156 1.00 55.53 87 LYS A O 1
ATOM 727 N N . PRO A 1 88 ? -7.067 9.880 -30.798 1.00 47.28 88 PRO A N 1
ATOM 728 C CA . PRO A 1 88 ? -6.026 9.946 -31.817 1.00 47.28 88 PRO A CA 1
ATOM 729 C C . PRO A 1 88 ? -5.530 11.394 -31.965 1.00 47.28 88 PRO A C 1
ATOM 731 O O . PRO A 1 88 ? -6.289 12.294 -32.320 1.00 47.28 88 PRO A O 1
ATOM 734 N N . GLY A 1 89 ? -4.246 11.627 -31.671 1.00 53.59 89 GLY A N 1
ATOM 735 C CA . GLY A 1 89 ? -3.546 12.869 -32.023 1.00 53.59 89 GLY A CA 1
ATOM 736 C C . GLY A 1 89 ? -3.244 13.871 -30.900 1.00 53.59 89 GLY A C 1
ATOM 737 O O . GLY A 1 89 ? -2.687 14.926 -31.198 1.00 53.59 89 GLY A O 1
ATOM 738 N N . LYS A 1 90 ? -3.531 13.583 -29.621 1.00 51.50 90 LYS A N 1
ATOM 739 C CA . LYS A 1 90 ? -3.073 14.427 -28.493 1.00 51.50 90 LYS A CA 1
ATOM 740 C C . LYS A 1 90 ? -2.304 13.625 -27.442 1.00 51.50 90 LYS A C 1
ATOM 742 O O . LYS A 1 90 ? -2.757 13.445 -26.322 1.00 51.50 90 LYS A O 1
ATOM 747 N N . MET A 1 91 ? -1.096 13.195 -27.803 1.00 52.06 91 MET A N 1
ATOM 748 C CA . MET A 1 91 ? -0.126 12.683 -26.830 1.00 52.06 91 MET A CA 1
ATOM 749 C C . MET A 1 91 ? 0.250 13.782 -25.815 1.00 52.06 91 MET A C 1
ATOM 751 O O . MET A 1 91 ? 0.485 14.924 -26.231 1.00 52.06 91 MET A O 1
ATOM 755 N N . PRO A 1 92 ? 0.339 13.469 -24.509 1.00 50.09 92 PRO A N 1
ATOM 756 C CA . PRO A 1 92 ? 0.744 14.430 -23.492 1.00 50.09 92 PRO A CA 1
ATOM 757 C C . PRO A 1 92 ? 2.157 14.980 -23.721 1.00 50.09 92 PRO A C 1
ATOM 759 O O . PRO A 1 92 ? 3.000 14.287 -24.297 1.00 50.09 92 PRO A O 1
ATOM 762 N N . PRO A 1 93 ? 2.473 16.181 -23.209 1.00 49.44 93 PRO A N 1
ATOM 763 C CA . PRO A 1 93 ? 3.780 16.815 -23.397 1.00 49.44 93 PRO A CA 1
ATOM 764 C C . PRO A 1 93 ? 4.966 15.967 -22.911 1.00 49.44 93 PRO A C 1
ATOM 766 O O . PRO A 1 93 ? 6.013 15.974 -23.548 1.00 49.44 93 PRO A O 1
ATOM 769 N N . TRP A 1 94 ? 4.803 15.191 -21.832 1.00 48.69 94 TRP A N 1
ATOM 770 C CA . TRP A 1 94 ? 5.839 14.276 -21.325 1.00 48.69 94 TRP A CA 1
ATOM 771 C C . TRP A 1 94 ? 5.982 12.998 -22.163 1.00 48.69 94 TRP A C 1
ATOM 773 O O . TRP A 1 94 ? 7.050 12.399 -22.195 1.00 48.69 94 TRP A O 1
ATOM 783 N N . PHE A 1 95 ? 4.945 12.609 -22.907 1.00 46.31 95 PHE A N 1
ATO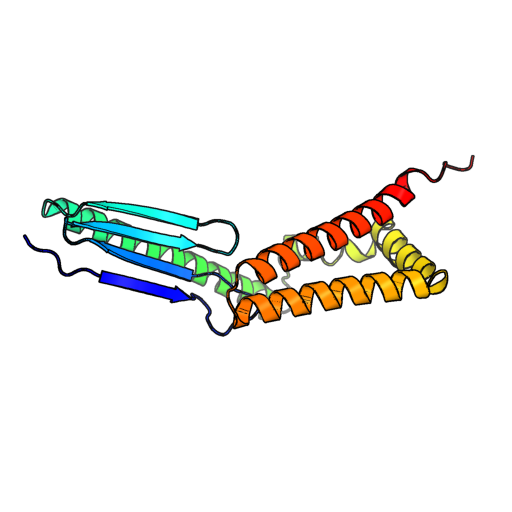M 784 C CA . PHE A 1 95 ? 4.988 11.455 -23.809 1.00 46.31 95 PHE A CA 1
ATOM 785 C C . PHE A 1 95 ? 5.846 11.746 -25.053 1.00 46.31 95 PHE A C 1
ATOM 787 O O . PHE A 1 95 ? 6.461 10.844 -25.617 1.00 46.31 95 PHE A O 1
ATOM 794 N N . LYS A 1 96 ? 5.962 13.022 -25.447 1.00 47.62 96 LYS A N 1
ATOM 795 C CA . LYS A 1 96 ? 6.907 13.455 -26.489 1.00 47.62 96 LYS A CA 1
ATOM 796 C C . LYS A 1 96 ? 8.377 13.410 -26.049 1.00 47.62 96 LYS A C 1
ATOM 798 O O . LYS A 1 96 ? 9.243 13.477 -26.914 1.00 47.62 96 LYS A O 1
ATOM 803 N N . ASN A 1 97 ? 8.675 13.252 -24.756 1.00 49.09 97 ASN A N 1
ATOM 804 C CA . ASN A 1 97 ? 10.041 13.419 -24.250 1.00 49.09 97 ASN A CA 1
ATOM 805 C C . ASN A 1 97 ? 10.768 12.135 -23.833 1.00 49.09 97 ASN A C 1
ATOM 807 O O . ASN A 1 97 ? 11.973 12.206 -23.635 1.00 49.09 97 ASN A O 1
ATOM 811 N N . GLU A 1 98 ? 10.124 10.965 -23.803 1.00 42.94 98 GLU A N 1
ATOM 812 C CA . GLU A 1 98 ? 10.844 9.702 -23.524 1.00 42.94 98 GLU A CA 1
ATOM 813 C C . GLU A 1 98 ? 10.852 8.724 -24.710 1.00 42.94 98 GLU A C 1
ATOM 815 O O . GLU A 1 98 ? 11.809 7.975 -24.883 1.00 42.94 98 GLU A O 1
ATOM 820 N N . GLY A 1 99 ? 9.865 8.795 -25.613 1.00 39.41 99 GLY A N 1
ATOM 821 C CA . GLY A 1 99 ? 9.864 7.998 -26.849 1.00 39.41 99 GLY A CA 1
ATOM 822 C C . GLY A 1 99 ? 10.658 8.618 -28.005 1.00 39.41 99 GLY A C 1
ATOM 823 O O . GLY A 1 99 ? 11.087 7.907 -28.909 1.00 39.41 99 GLY A O 1
ATOM 824 N N . GLN A 1 100 ? 10.872 9.939 -27.979 1.00 38.81 100 GLN A N 1
ATOM 825 C CA . GLN A 1 100 ? 11.509 10.684 -29.074 1.00 38.81 100 GLN A CA 1
ATOM 826 C C . GLN A 1 100 ? 12.942 11.134 -28.754 1.00 38.81 100 GLN A C 1
ATOM 828 O O . GLN A 1 100 ? 13.732 11.317 -29.674 1.00 38.81 100 GLN A O 1
ATOM 833 N N . GLN A 1 101 ? 13.341 11.171 -27.475 1.00 40.16 101 GLN A N 1
ATOM 834 C CA . GLN A 1 101 ? 14.762 11.262 -27.118 1.00 40.16 101 GLN A CA 1
ATOM 835 C C . GLN A 1 101 ? 15.516 9.948 -27.361 1.00 40.16 101 GLN A C 1
ATOM 837 O O . GLN A 1 101 ? 16.717 9.985 -27.588 1.00 40.16 101 GLN A O 1
ATOM 842 N N . ALA A 1 102 ? 14.849 8.793 -27.429 1.00 39.91 102 ALA A N 1
ATOM 843 C CA . ALA A 1 102 ? 15.519 7.539 -27.785 1.00 39.91 102 ALA A CA 1
ATOM 844 C C . ALA A 1 102 ? 15.983 7.479 -29.258 1.00 39.91 102 ALA A C 1
ATOM 846 O O . ALA A 1 102 ? 16.813 6.641 -29.596 1.00 39.91 102 ALA A O 1
ATOM 847 N N . ILE A 1 103 ? 15.484 8.366 -30.131 1.00 42.19 103 ILE A N 1
ATOM 848 C CA . ILE A 1 103 ? 15.839 8.381 -31.562 1.00 42.19 103 ILE A CA 1
ATOM 849 C C . ILE A 1 103 ? 16.951 9.401 -31.877 1.00 42.19 103 ILE A C 1
ATOM 851 O O . ILE A 1 103 ? 17.631 9.265 -32.889 1.00 42.19 103 ILE A O 1
ATOM 855 N N . GLU A 1 104 ? 17.237 10.350 -30.980 1.00 44.53 104 GLU A N 1
ATOM 856 C CA . GLU A 1 104 ? 18.348 11.307 -31.150 1.00 44.53 104 GLU A CA 1
ATOM 857 C C . GLU A 1 104 ? 19.391 11.265 -30.030 1.00 44.53 104 GLU A C 1
ATOM 859 O O . GLU A 1 104 ? 20.367 12.016 -30.065 1.00 44.53 104 GLU A O 1
ATOM 864 N N . ASN A 1 105 ? 19.255 10.372 -29.048 1.00 48.12 105 ASN A N 1
ATOM 865 C CA . ASN A 1 105 ? 20.294 10.209 -28.047 1.00 48.12 105 ASN A CA 1
ATOM 866 C C . ASN A 1 105 ? 21.420 9.341 -28.620 1.00 48.12 105 ASN A C 1
ATOM 868 O O . ASN A 1 105 ? 21.456 8.117 -28.480 1.00 48.12 105 ASN A O 1
ATOM 872 N N . LYS A 1 106 ? 22.331 10.021 -29.323 1.00 52.94 106 LYS A N 1
ATOM 873 C CA . LYS A 1 106 ? 23.551 9.463 -29.910 1.00 52.94 106 LYS A CA 1
ATOM 874 C C . LYS A 1 106 ? 24.311 8.605 -28.892 1.00 52.94 106 LYS A C 1
ATOM 876 O O . LYS A 1 106 ? 24.878 7.604 -29.301 1.00 52.94 106 LYS A O 1
ATOM 881 N N . GLU A 1 107 ? 24.249 8.921 -27.593 1.00 49.47 107 GLU A N 1
ATOM 882 C CA . GLU A 1 107 ? 24.847 8.112 -26.520 1.00 49.47 107 GLU A CA 1
ATOM 883 C C . GLU A 1 107 ? 24.118 6.783 -26.304 1.00 49.47 107 GLU A C 1
ATOM 885 O O . GLU A 1 107 ? 24.772 5.754 -26.262 1.00 49.47 107 GLU A O 1
ATOM 890 N N . LEU A 1 108 ? 22.782 6.750 -26.249 1.00 44.78 108 LEU A N 1
ATOM 891 C CA . LEU A 1 108 ? 22.021 5.499 -26.087 1.00 44.78 108 LEU A CA 1
ATOM 892 C C . LEU A 1 108 ? 22.147 4.575 -27.300 1.00 44.78 108 LEU A C 1
ATOM 894 O O . LEU A 1 108 ? 22.277 3.366 -27.136 1.00 44.78 108 LEU A O 1
ATOM 898 N N . MET A 1 109 ? 22.143 5.130 -28.515 1.00 47.00 109 MET A N 1
ATOM 899 C CA . MET A 1 109 ? 22.387 4.338 -29.725 1.00 47.00 109 MET A CA 1
ATOM 900 C C . MET A 1 109 ? 23.845 3.883 -29.821 1.00 47.00 109 MET A C 1
ATOM 902 O O . MET A 1 109 ? 24.099 2.795 -30.325 1.00 47.00 109 MET A O 1
ATOM 906 N N . THR A 1 110 ? 24.797 4.662 -29.302 1.00 56.84 110 THR A N 1
ATOM 907 C CA . THR A 1 110 ? 26.194 4.222 -29.157 1.00 56.84 110 THR A CA 1
ATOM 908 C C . THR A 1 110 ? 26.292 3.087 -28.141 1.00 56.84 110 THR A C 1
ATOM 910 O O . THR A 1 110 ? 26.792 2.034 -28.501 1.00 56.84 110 THR A O 1
ATOM 913 N N . ILE A 1 111 ? 25.676 3.215 -26.961 1.00 54.06 111 ILE A N 1
ATOM 914 C CA . ILE A 1 111 ? 25.630 2.173 -25.923 1.00 54.06 111 ILE A CA 1
ATOM 915 C C . ILE A 1 111 ? 24.970 0.896 -26.449 1.00 54.06 111 ILE A C 1
ATOM 917 O O . ILE A 1 111 ? 25.491 -0.190 -26.240 1.00 54.06 111 ILE A O 1
ATOM 921 N N . LEU A 1 112 ? 23.840 0.985 -27.155 1.00 45.78 112 LEU A N 1
ATOM 922 C CA . LEU A 1 112 ? 23.155 -0.193 -27.701 1.00 45.78 112 LEU A CA 1
ATOM 923 C C . LEU A 1 112 ? 23.949 -0.853 -28.836 1.00 45.78 112 LEU A C 1
ATOM 925 O O . LEU A 1 112 ? 23.982 -2.081 -28.914 1.00 45.78 112 LEU A O 1
ATOM 929 N N . ASN A 1 113 ? 24.615 -0.067 -29.687 1.00 50.69 113 ASN A N 1
ATOM 930 C CA . ASN A 1 113 ? 25.474 -0.595 -30.747 1.00 50.69 113 ASN A CA 1
ATOM 931 C C . ASN A 1 113 ? 26.790 -1.167 -30.198 1.00 50.69 113 ASN A C 1
ATOM 933 O O . ASN A 1 113 ? 27.247 -2.193 -30.690 1.00 50.69 113 ASN A O 1
ATOM 937 N N . GLU A 1 114 ? 27.371 -0.577 -29.154 1.00 55.47 114 GLU A N 1
ATOM 938 C CA . GLU A 1 114 ? 28.541 -1.094 -28.433 1.00 55.47 114 GLU A CA 1
ATOM 939 C C . GLU A 1 114 ? 28.184 -2.338 -27.617 1.00 55.47 114 GLU A C 1
ATOM 941 O O . GLU A 1 114 ? 28.947 -3.300 -27.587 1.00 55.47 114 GLU A O 1
ATOM 946 N N . PHE A 1 115 ? 26.986 -2.387 -27.034 1.00 49.72 115 PHE A N 1
ATOM 947 C CA . PHE A 1 115 ? 26.441 -3.578 -26.390 1.00 49.72 115 PHE A CA 1
ATOM 948 C C . PHE A 1 115 ? 26.244 -4.705 -27.410 1.00 49.72 115 PHE A C 1
ATOM 950 O O . PHE A 1 115 ? 26.676 -5.831 -27.170 1.00 49.72 115 PHE A O 1
ATOM 957 N N . ALA A 1 116 ? 25.685 -4.405 -28.587 1.00 50.66 116 ALA A N 1
ATOM 958 C CA . ALA A 1 116 ? 25.573 -5.354 -29.694 1.00 50.66 116 ALA A CA 1
ATOM 959 C C . ALA A 1 116 ? 26.949 -5.801 -30.234 1.00 50.66 116 ALA A C 1
ATOM 961 O O . ALA A 1 116 ? 27.145 -6.986 -30.502 1.00 50.66 116 ALA A O 1
ATOM 962 N N . TYR A 1 117 ? 27.923 -4.890 -30.317 1.00 57.88 117 TYR A N 1
ATOM 963 C CA . TYR A 1 117 ? 29.300 -5.173 -30.735 1.00 57.88 117 TYR A CA 1
ATOM 964 C C . TYR A 1 117 ? 30.052 -6.051 -29.715 1.00 57.88 117 TYR A C 1
ATOM 966 O O . TYR A 1 117 ? 30.736 -7.012 -30.084 1.00 57.88 117 TYR A O 1
ATOM 974 N N . ASN A 1 118 ? 29.868 -5.798 -28.419 1.00 53.44 118 ASN A N 1
ATOM 975 C CA . ASN A 1 118 ? 30.402 -6.615 -27.328 1.00 53.44 118 ASN A CA 1
ATOM 976 C C . ASN A 1 118 ? 29.732 -7.999 -27.260 1.00 53.44 118 ASN A C 1
ATOM 978 O O . ASN A 1 118 ? 30.412 -8.993 -26.989 1.00 53.44 118 ASN A O 1
ATOM 982 N N . ILE A 1 119 ? 28.436 -8.097 -27.590 1.00 51.22 119 ILE A N 1
ATOM 983 C CA . ILE A 1 119 ? 27.726 -9.376 -27.773 1.00 51.22 119 ILE A CA 1
ATOM 984 C C . ILE A 1 119 ? 28.375 -10.204 -28.890 1.00 51.22 119 ILE A C 1
ATOM 986 O O . ILE A 1 119 ? 28.579 -11.406 -28.711 1.00 51.22 119 ILE A O 1
ATOM 990 N N . SER A 1 120 ? 28.741 -9.579 -30.013 1.00 53.12 120 SER A N 1
ATOM 991 C CA . SER A 1 120 ? 29.418 -10.273 -31.116 1.00 53.12 120 SER A CA 1
ATOM 992 C C . SER A 1 120 ? 30.864 -10.682 -30.806 1.00 53.12 120 SER A C 1
ATOM 994 O O . SER A 1 120 ? 31.319 -11.699 -31.326 1.00 53.12 120 SER A O 1
ATOM 996 N N . ASN A 1 121 ? 31.575 -9.952 -29.938 1.00 57.22 121 ASN A N 1
ATOM 997 C CA . ASN A 1 121 ? 33.008 -10.164 -29.689 1.00 57.22 121 ASN A CA 1
ATOM 998 C C . ASN A 1 121 ? 33.342 -10.998 -28.439 1.00 57.22 121 ASN A C 1
ATOM 1000 O O . ASN A 1 121 ? 34.480 -11.450 -28.309 1.00 57.22 121 ASN A O 1
ATOM 1004 N N . ASN A 1 122 ? 32.396 -11.247 -27.520 1.00 60.81 122 ASN A N 1
ATOM 1005 C CA . ASN A 1 122 ? 32.631 -12.156 -26.387 1.00 60.81 122 ASN A CA 1
ATOM 1006 C C . ASN A 1 122 ? 31.375 -12.941 -25.933 1.00 60.81 122 ASN A C 1
ATOM 1008 O O . ASN A 1 122 ? 30.886 -12.783 -24.807 1.00 60.81 122 ASN A O 1
ATOM 1012 N N . PRO A 1 123 ? 30.851 -13.840 -26.788 1.00 60.03 123 PRO A N 1
ATOM 1013 C CA . PRO A 1 123 ? 29.618 -14.589 -26.524 1.00 60.03 123 PRO A CA 1
ATOM 1014 C C . PRO A 1 123 ? 29.702 -15.524 -25.303 1.00 60.03 123 PRO A C 1
ATOM 1016 O O . PRO A 1 123 ? 28.676 -15.881 -24.722 1.00 60.03 123 PRO A O 1
ATOM 1019 N N . ALA A 1 124 ? 30.905 -15.921 -24.876 1.00 60.66 124 ALA A N 1
ATOM 1020 C CA . ALA A 1 124 ? 31.100 -16.770 -23.700 1.00 60.66 124 ALA A CA 1
ATOM 1021 C C . ALA A 1 124 ? 30.837 -16.019 -22.381 1.00 60.66 124 ALA A C 1
ATOM 1023 O O . ALA A 1 124 ? 30.143 -16.545 -21.510 1.00 60.66 124 ALA A O 1
ATOM 1024 N N . ALA A 1 125 ? 31.327 -14.781 -22.254 1.00 62.03 125 ALA A N 1
ATOM 1025 C CA . ALA A 1 125 ? 31.113 -13.946 -21.070 1.00 62.03 125 ALA A CA 1
ATOM 1026 C C . ALA A 1 125 ? 29.637 -13.536 -20.914 1.00 62.03 125 ALA A C 1
ATOM 1028 O O . ALA A 1 125 ? 29.097 -13.558 -19.809 1.00 62.03 125 ALA A O 1
ATOM 1029 N N . MET A 1 126 ? 28.955 -13.245 -22.027 1.00 62.69 126 MET A N 1
ATOM 1030 C CA . MET A 1 126 ? 27.525 -12.922 -22.019 1.00 62.69 126 MET A CA 1
ATOM 1031 C C . MET A 1 126 ? 26.663 -14.137 -21.647 1.00 62.69 126 MET A C 1
ATOM 1033 O O . MET A 1 126 ? 25.742 -14.027 -20.840 1.00 62.69 126 MET A O 1
ATOM 1037 N N . ASN A 1 127 ? 26.990 -15.323 -22.169 1.00 69.12 127 ASN A N 1
ATOM 1038 C CA . ASN A 1 127 ? 26.318 -16.559 -21.764 1.00 69.12 127 ASN A CA 1
ATOM 1039 C C . ASN A 1 127 ? 26.501 -16.858 -20.268 1.00 69.12 127 ASN A C 1
ATOM 1041 O O . ASN A 1 127 ? 25.587 -17.388 -19.637 1.00 69.12 127 ASN A O 1
ATOM 1045 N N . ASP A 1 128 ? 27.656 -16.524 -19.692 1.00 74.94 128 ASP A N 1
ATOM 1046 C CA . ASP A 1 128 ? 27.904 -16.671 -18.257 1.00 74.94 128 ASP A CA 1
ATOM 1047 C C . ASP A 1 128 ? 27.072 -15.679 -17.424 1.00 74.94 128 ASP A C 1
ATOM 1049 O O . ASP A 1 128 ? 26.422 -16.075 -16.454 1.00 74.94 128 ASP A O 1
ATOM 1053 N N . PHE A 1 129 ? 26.980 -14.417 -17.854 1.00 73.19 129 PHE A N 1
ATOM 1054 C CA . PHE A 1 129 ? 26.126 -13.414 -17.211 1.00 73.19 129 PHE A CA 1
ATOM 1055 C C . PHE A 1 129 ? 24.637 -13.794 -17.266 1.00 73.19 129 PHE A C 1
ATOM 1057 O O . PHE A 1 129 ? 23.952 -13.805 -16.241 1.00 73.19 129 PHE A O 1
ATOM 1064 N N . ILE A 1 130 ? 24.139 -14.215 -18.434 1.00 74.38 130 ILE A N 1
ATOM 1065 C CA . ILE A 1 130 ? 22.753 -14.682 -18.605 1.00 74.38 130 ILE A CA 1
ATOM 1066 C C . ILE A 1 130 ? 22.462 -15.870 -17.677 1.00 74.38 130 ILE A C 1
ATOM 1068 O O . ILE A 1 130 ? 21.408 -15.913 -17.039 1.00 74.38 130 ILE A O 1
ATOM 1072 N N . LYS A 1 131 ? 23.405 -16.811 -17.531 1.00 76.62 131 LYS A N 1
ATOM 1073 C CA . LYS A 1 131 ? 23.276 -17.934 -16.589 1.00 76.62 131 LYS A CA 1
ATOM 1074 C C . LYS A 1 131 ? 23.205 -17.468 -15.134 1.00 76.62 131 LYS A C 1
ATOM 1076 O O . LYS A 1 131 ? 22.420 -18.025 -14.366 1.00 76.62 131 LYS A O 1
ATOM 1081 N N . LYS A 1 132 ? 23.973 -16.447 -14.741 1.00 76.62 132 LYS A N 1
ATOM 1082 C CA . LYS A 1 132 ? 23.918 -15.866 -13.386 1.00 76.62 132 LYS A CA 1
ATOM 1083 C C . LYS A 1 132 ? 22.583 -15.179 -13.115 1.00 76.62 132 LYS A C 1
ATOM 1085 O O . LYS A 1 132 ? 21.994 -15.414 -12.061 1.00 76.62 132 LYS A O 1
ATOM 1090 N N . VAL A 1 133 ? 22.058 -14.423 -14.081 1.00 71.81 133 VAL A N 1
ATOM 1091 C CA . VAL A 1 133 ? 20.730 -13.793 -13.988 1.00 71.81 133 VAL A CA 1
ATOM 1092 C C . VAL A 1 133 ? 19.625 -14.849 -13.906 1.00 71.81 133 VAL A C 1
ATOM 1094 O O . VAL A 1 133 ? 18.747 -14.756 -13.047 1.00 71.81 133 VAL A O 1
ATOM 1097 N N . ALA A 1 134 ? 19.683 -15.896 -14.734 1.00 74.56 134 ALA A N 1
ATOM 1098 C CA . ALA A 1 134 ? 18.727 -17.003 -14.683 1.00 74.56 134 ALA A CA 1
ATOM 1099 C C . ALA A 1 134 ? 18.757 -17.712 -13.318 1.00 74.56 134 ALA A C 1
ATOM 1101 O O . ALA A 1 134 ? 17.717 -17.902 -12.688 1.00 74.56 134 ALA A O 1
ATOM 1102 N N . LYS A 1 135 ? 19.957 -17.997 -12.798 1.00 79.06 135 LYS A N 1
ATOM 1103 C CA . LYS A 1 135 ? 20.149 -18.600 -11.473 1.00 79.06 135 LYS A CA 1
ATOM 1104 C C . LYS A 1 135 ? 19.617 -17.717 -10.341 1.00 79.06 135 LYS A C 1
ATOM 1106 O O . LYS A 1 135 ? 18.982 -18.230 -9.422 1.00 79.06 135 LYS A O 1
ATOM 1111 N N . MET A 1 136 ? 19.835 -16.402 -10.404 1.00 86.50 136 MET A N 1
ATOM 1112 C CA . MET A 1 136 ? 19.247 -15.446 -9.458 1.00 86.50 136 MET A CA 1
ATOM 1113 C C . MET A 1 136 ? 17.715 -15.534 -9.480 1.00 86.50 136 MET A C 1
ATOM 1115 O O . MET A 1 136 ? 17.085 -15.629 -8.426 1.00 86.50 136 MET A O 1
ATOM 1119 N N . ARG A 1 137 ? 17.108 -15.563 -10.674 1.00 71.38 137 ARG A N 1
ATOM 1120 C CA . ARG A 1 137 ? 15.651 -15.683 -10.831 1.00 71.38 137 ARG A CA 1
ATOM 1121 C C . ARG A 1 137 ? 15.106 -17.005 -10.296 1.00 71.38 137 ARG A C 1
ATOM 1123 O O . ARG A 1 137 ? 14.033 -17.011 -9.693 1.00 71.38 137 ARG A O 1
ATOM 1130 N N . ASP A 1 138 ? 15.828 -18.105 -10.455 1.00 79.31 138 ASP A N 1
ATOM 1131 C CA . ASP A 1 138 ? 15.402 -19.401 -9.922 1.00 79.31 138 ASP A CA 1
ATOM 1132 C C . ASP A 1 138 ? 15.485 -19.461 -8.391 1.00 79.31 138 ASP A C 1
ATOM 1134 O O . ASP A 1 138 ? 14.559 -19.961 -7.751 1.00 79.31 138 ASP A O 1
ATOM 1138 N N . LEU A 1 139 ? 16.515 -18.862 -7.784 1.00 75.44 139 LEU A N 1
ATOM 1139 C CA . LEU A 1 139 ? 16.622 -18.726 -6.324 1.00 75.44 139 LEU A CA 1
ATOM 1140 C C . LEU A 1 139 ? 15.515 -17.833 -5.745 1.00 75.44 139 LEU A C 1
ATOM 1142 O O . LEU A 1 139 ? 14.936 -18.165 -4.711 1.00 75.44 139 LEU A O 1
ATOM 1146 N N . GLN A 1 140 ? 15.161 -16.744 -6.434 1.00 69.94 140 GLN A N 1
ATOM 1147 C CA . GLN A 1 140 ? 14.022 -15.893 -6.066 1.00 69.94 140 GLN A CA 1
ATOM 1148 C C . GLN A 1 140 ? 12.707 -16.687 -6.054 1.00 69.94 140 GLN A C 1
ATOM 1150 O O . GLN A 1 140 ? 11.942 -16.616 -5.089 1.00 69.94 140 GLN A O 1
ATOM 1155 N N . LYS A 1 141 ? 12.466 -17.503 -7.091 1.00 76.19 141 LYS A N 1
ATOM 1156 C CA . LYS A 1 141 ? 11.282 -18.375 -7.178 1.00 76.19 141 LYS A CA 1
ATOM 1157 C C . LYS A 1 141 ? 11.268 -19.446 -6.083 1.00 76.19 141 LYS A C 1
ATOM 1159 O O . LYS A 1 141 ? 10.207 -19.735 -5.532 1.00 76.19 141 LYS A O 1
ATOM 1164 N N . GLN A 1 142 ? 12.417 -20.046 -5.768 1.00 72.12 142 GLN A N 1
ATOM 1165 C CA . GLN A 1 142 ? 12.536 -21.073 -4.726 1.00 72.12 142 GLN A CA 1
ATOM 1166 C C . GLN A 1 142 ? 12.293 -20.502 -3.329 1.00 72.12 142 GLN A C 1
ATOM 1168 O O . GLN A 1 142 ? 11.481 -21.058 -2.587 1.00 72.12 142 GLN A O 1
ATOM 1173 N N . TYR A 1 143 ? 12.895 -19.353 -3.007 1.00 70.75 143 TYR A N 1
ATOM 1174 C CA . TYR A 1 143 ? 12.640 -18.662 -1.744 1.00 70.75 143 TYR A CA 1
ATOM 1175 C C . TYR A 1 143 ? 11.154 -18.337 -1.582 1.00 70.75 143 TYR A C 1
ATOM 1177 O O . TYR A 1 143 ? 10.591 -18.522 -0.509 1.00 70.75 143 TYR A O 1
ATOM 1185 N N . PHE A 1 144 ? 10.482 -17.912 -2.652 1.00 62.16 144 PHE A N 1
ATOM 1186 C CA . PHE A 1 144 ? 9.059 -17.594 -2.576 1.00 62.16 144 PHE A CA 1
ATOM 1187 C C . PHE A 1 144 ? 8.189 -18.815 -2.230 1.00 62.16 144 PHE A C 1
ATOM 1189 O O . PHE A 1 144 ? 7.210 -18.686 -1.494 1.00 62.16 144 PHE A O 1
ATOM 1196 N N . LYS A 1 145 ? 8.571 -20.007 -2.711 1.00 70.25 145 LYS A N 1
ATOM 1197 C CA . LYS A 1 145 ? 7.875 -21.270 -2.415 1.00 70.25 145 LYS A CA 1
ATOM 1198 C C . LYS A 1 145 ? 8.177 -21.804 -1.015 1.00 70.25 145 LYS A C 1
ATOM 1200 O O . LYS A 1 145 ? 7.273 -22.305 -0.357 1.00 70.25 145 LYS A O 1
ATOM 1205 N N . GLN A 1 146 ? 9.431 -21.730 -0.577 1.00 78.31 146 GLN A N 1
ATOM 1206 C CA . GLN A 1 146 ? 9.898 -22.404 0.642 1.00 78.31 146 GLN A CA 1
ATOM 1207 C C . GLN A 1 146 ? 9.959 -21.474 1.861 1.00 78.31 146 GLN A C 1
ATOM 1209 O O . GLN A 1 146 ? 9.886 -21.942 2.994 1.00 78.31 146 GLN A O 1
ATOM 1214 N N . ARG A 1 147 ? 10.041 -20.156 1.632 1.00 67.38 147 ARG A N 1
ATOM 1215 C CA . ARG A 1 147 ? 10.166 -19.086 2.638 1.00 67.38 147 ARG A CA 1
ATOM 1216 C C . ARG A 1 147 ? 11.284 -19.325 3.655 1.00 67.38 147 ARG A C 1
ATOM 1218 O O . ARG A 1 147 ? 11.180 -18.907 4.807 1.00 67.38 147 ARG A O 1
ATOM 1225 N N . ASP A 1 148 ? 12.359 -19.981 3.237 1.00 77.06 148 ASP A N 1
ATOM 1226 C CA . ASP A 1 148 ? 13.472 -20.327 4.107 1.00 77.06 148 ASP A CA 1
ATOM 1227 C C . ASP A 1 148 ? 14.574 -19.255 4.084 1.00 77.06 148 ASP A C 1
ATOM 1229 O O . ASP A 1 148 ? 14.861 -18.584 3.088 1.00 77.06 148 ASP A O 1
ATOM 1233 N N . PHE A 1 149 ? 15.216 -19.088 5.233 1.00 70.44 149 PHE A N 1
ATOM 1234 C CA . PHE A 1 149 ? 16.217 -18.047 5.435 1.00 70.44 149 PHE A CA 1
ATOM 1235 C C . PHE A 1 149 ? 17.499 -18.271 4.611 1.00 70.44 149 PHE A C 1
ATOM 1237 O O . PHE A 1 149 ? 18.163 -17.307 4.218 1.00 70.44 149 PHE A O 1
ATOM 1244 N N . LEU A 1 150 ? 17.848 -19.529 4.323 1.00 77.00 150 LEU A N 1
ATOM 1245 C CA . LEU A 1 150 ? 19.052 -19.868 3.565 1.00 77.00 150 LEU A CA 1
ATOM 1246 C C . LEU A 1 150 ? 18.895 -19.487 2.087 1.00 77.00 150 LEU A C 1
ATOM 1248 O O . LEU A 1 150 ? 19.798 -18.853 1.534 1.00 77.00 150 LEU A O 1
ATOM 1252 N N . THR A 1 151 ? 17.732 -19.746 1.479 1.00 71.38 151 THR A N 1
ATOM 1253 C CA . THR A 1 151 ? 17.450 -19.326 0.096 1.00 71.38 151 THR A CA 1
ATOM 1254 C C . THR A 1 151 ? 17.313 -17.809 -0.036 1.00 71.38 151 THR A C 1
ATOM 1256 O O . THR A 1 151 ? 17.777 -17.248 -1.029 1.00 71.38 151 THR A O 1
ATOM 1259 N N . LEU A 1 152 ? 16.797 -17.098 0.978 1.00 69.44 152 LEU A N 1
ATOM 1260 C CA . LEU A 1 152 ? 16.814 -15.625 0.988 1.00 69.44 152 LEU A CA 1
ATOM 1261 C C . LEU A 1 152 ? 18.241 -15.068 0.940 1.00 69.44 152 LEU A C 1
ATOM 1263 O O . LEU A 1 152 ? 18.533 -14.131 0.194 1.00 69.44 152 LEU A O 1
ATOM 1267 N N . ARG A 1 153 ? 19.144 -15.640 1.744 1.00 76.00 153 ARG A N 1
ATOM 1268 C CA . ARG A 1 153 ? 20.548 -15.221 1.783 1.00 76.00 153 ARG A CA 1
ATOM 1269 C C . ARG A 1 153 ? 21.252 -15.519 0.459 1.00 76.00 153 ARG A C 1
ATOM 1271 O O . ARG A 1 153 ? 21.994 -14.669 -0.030 1.00 76.00 153 ARG A O 1
ATOM 1278 N N . ALA A 1 154 ? 20.984 -16.682 -0.135 1.00 75.38 154 ALA A N 1
ATOM 1279 C CA . ALA A 1 154 ? 21.507 -17.059 -1.447 1.00 75.38 154 ALA A CA 1
ATOM 1280 C C . ALA A 1 154 ? 20.986 -16.141 -2.567 1.00 75.38 154 ALA A C 1
ATOM 1282 O O . ALA A 1 154 ? 21.757 -15.734 -3.433 1.00 75.38 154 ALA A O 1
ATOM 1283 N N . CYS A 1 155 ? 19.710 -15.753 -2.513 1.00 77.88 155 CYS A N 1
ATOM 1284 C CA . CYS A 1 155 ? 19.096 -14.811 -3.444 1.00 77.88 155 CYS A CA 1
ATOM 1285 C C . CYS A 1 155 ? 19.781 -13.439 -3.409 1.00 77.88 155 CYS A C 1
ATOM 1287 O O . CYS A 1 155 ? 20.224 -12.948 -4.443 1.00 77.88 155 CYS A O 1
ATOM 1289 N N . LYS A 1 156 ? 19.928 -12.846 -2.218 1.00 73.19 156 LYS A N 1
ATOM 1290 C CA . LYS A 1 156 ? 20.578 -11.533 -2.063 1.00 73.19 156 LYS A CA 1
ATOM 1291 C C . LYS A 1 156 ? 22.050 -11.547 -2.478 1.00 73.19 156 LYS A C 1
ATOM 1293 O O . LYS A 1 156 ? 22.560 -10.554 -2.984 1.00 73.19 156 LYS A O 1
ATOM 1298 N N . ALA A 1 157 ? 22.743 -12.666 -2.264 1.00 78.44 157 ALA A N 1
ATOM 1299 C CA . ALA A 1 157 ? 24.117 -12.833 -2.729 1.00 78.44 157 ALA A CA 1
ATOM 1300 C C . ALA A 1 157 ? 24.198 -12.918 -4.264 1.00 78.44 157 ALA A C 1
ATOM 1302 O O . ALA A 1 157 ? 25.095 -12.328 -4.858 1.00 78.44 157 ALA A O 1
ATOM 1303 N N . ALA A 1 158 ? 23.255 -13.619 -4.905 1.00 76.62 158 ALA A N 1
ATOM 1304 C CA . ALA A 1 158 ? 23.181 -13.705 -6.362 1.00 76.62 158 ALA A CA 1
ATOM 1305 C C . ALA A 1 158 ? 22.854 -12.347 -7.005 1.00 76.62 158 ALA A C 1
ATOM 1307 O O . ALA A 1 158 ? 23.486 -11.985 -7.990 1.00 76.62 158 ALA A O 1
ATOM 1308 N N . GLU A 1 159 ? 21.933 -11.586 -6.415 1.00 76.25 159 GLU A N 1
ATOM 1309 C CA . GLU A 1 159 ? 21.575 -10.225 -6.840 1.00 76.25 159 GLU A CA 1
ATOM 1310 C C . GLU A 1 159 ? 22.781 -9.283 -6.774 1.00 76.25 159 GLU A C 1
ATOM 1312 O O . GLU A 1 159 ? 23.178 -8.709 -7.783 1.00 76.25 159 GLU A O 1
ATOM 1317 N N . LYS A 1 160 ? 23.477 -9.259 -5.632 1.00 79.50 160 LYS A N 1
ATOM 1318 C CA . LYS A 1 160 ? 24.690 -8.453 -5.462 1.00 79.50 160 LYS A CA 1
ATOM 1319 C C . LYS A 1 160 ? 25.789 -8.790 -6.479 1.00 79.50 160 LYS A C 1
ATOM 1321 O O . LYS A 1 160 ? 26.496 -7.892 -6.922 1.00 79.50 160 LYS A O 1
ATOM 1326 N N . ASN A 1 161 ? 25.954 -10.063 -6.840 1.00 78.44 161 ASN A N 1
ATOM 1327 C CA . ASN A 1 161 ? 26.942 -10.468 -7.846 1.00 78.44 161 ASN A CA 1
ATOM 1328 C C . ASN A 1 161 ? 26.560 -9.995 -9.257 1.00 78.44 161 ASN A C 1
ATOM 1330 O O . ASN A 1 161 ? 27.436 -9.575 -10.009 1.00 78.44 161 ASN A O 1
ATOM 1334 N N . VAL A 1 162 ? 25.270 -10.043 -9.610 1.00 77.25 162 VAL A N 1
ATOM 1335 C CA . VAL A 1 162 ? 24.769 -9.521 -10.891 1.00 77.25 162 VAL A CA 1
ATOM 1336 C C . VAL A 1 162 ? 24.988 -8.009 -10.966 1.00 77.25 162 VAL A C 1
ATOM 1338 O O . VAL A 1 162 ? 25.518 -7.531 -11.966 1.00 77.25 162 VAL A O 1
ATOM 1341 N N . ASP A 1 163 ? 24.677 -7.279 -9.894 1.00 72.38 163 ASP A N 1
ATOM 1342 C CA . ASP A 1 163 ? 24.866 -5.825 -9.828 1.00 72.38 163 ASP A CA 1
ATOM 1343 C C . ASP A 1 163 ? 26.347 -5.428 -9.935 1.00 72.38 163 ASP A C 1
ATOM 1345 O O . ASP A 1 163 ? 26.699 -4.494 -10.654 1.00 72.38 163 ASP A O 1
ATOM 1349 N N . GLN A 1 164 ? 27.242 -6.168 -9.271 1.00 76.31 164 GLN A N 1
ATOM 1350 C CA . GLN A 1 164 ? 28.688 -5.933 -9.344 1.00 76.31 164 GLN A CA 1
ATOM 1351 C C . GLN A 1 164 ? 29.260 -6.186 -10.743 1.00 76.31 164 GLN A C 1
ATOM 1353 O O . GLN A 1 164 ? 30.117 -5.428 -11.196 1.00 76.31 164 GLN A O 1
ATOM 1358 N N . GLU A 1 165 ? 28.801 -7.226 -11.442 1.00 72.19 165 GLU A N 1
ATOM 1359 C CA . GLU A 1 165 ? 29.210 -7.475 -12.829 1.00 72.19 165 GLU A CA 1
ATOM 1360 C C . GLU A 1 165 ? 28.684 -6.395 -13.776 1.00 72.19 165 GLU A C 1
ATOM 1362 O O . GLU A 1 165 ? 29.424 -5.952 -14.655 1.00 72.19 165 GLU A O 1
ATOM 1367 N N . LEU A 1 166 ? 27.464 -5.902 -13.543 1.00 69.75 166 LEU A N 1
ATOM 1368 C CA . LEU A 1 166 ? 26.909 -4.770 -14.281 1.00 69.75 166 LEU A CA 1
ATOM 1369 C C . LEU A 1 166 ? 27.760 -3.506 -14.084 1.00 69.75 166 LEU A C 1
ATOM 1371 O O . LEU A 1 166 ? 28.137 -2.848 -15.051 1.00 69.75 166 LEU A O 1
ATOM 1375 N N . GLU A 1 167 ? 28.131 -3.194 -12.840 1.00 71.00 167 GLU A N 1
ATOM 1376 C CA . GLU A 1 167 ? 28.990 -2.049 -12.529 1.00 71.00 167 GLU A CA 1
ATOM 1377 C C . GLU A 1 167 ? 30.385 -2.154 -13.153 1.00 71.00 167 GLU A C 1
ATOM 1379 O O . GLU A 1 167 ? 30.955 -1.140 -13.555 1.00 71.00 167 GLU A O 1
ATOM 1384 N N . LEU A 1 168 ? 30.968 -3.354 -13.211 1.00 67.62 168 LEU A N 1
ATOM 1385 C CA . LEU A 1 168 ? 32.285 -3.575 -13.813 1.00 67.62 168 LEU A CA 1
ATOM 1386 C C . LEU A 1 168 ? 32.258 -3.404 -15.335 1.00 67.62 168 LEU A C 1
ATOM 1388 O O . LEU A 1 168 ? 33.231 -2.898 -15.895 1.00 67.62 168 LEU A O 1
ATOM 1392 N N . LEU A 1 169 ? 31.156 -3.782 -15.988 1.00 62.19 169 LEU A N 1
ATOM 1393 C CA . LEU A 1 169 ? 30.939 -3.511 -17.410 1.00 62.19 169 LEU A CA 1
ATOM 1394 C C . LEU A 1 169 ? 30.849 -2.000 -17.663 1.00 62.19 169 LEU A C 1
ATOM 1396 O O . LEU A 1 169 ? 31.588 -1.482 -18.493 1.00 62.19 169 LEU A O 1
ATOM 1400 N N . VAL A 1 170 ? 30.066 -1.283 -16.852 1.00 56.88 170 VAL A N 1
ATOM 1401 C CA . VAL A 1 170 ? 29.900 0.180 -16.952 1.00 56.88 170 VAL A CA 1
ATOM 1402 C C . VAL A 1 170 ? 31.185 0.950 -16.589 1.00 56.88 170 VAL A C 1
ATOM 1404 O O . VAL A 1 170 ? 31.455 2.027 -17.115 1.00 56.88 170 VAL A O 1
ATOM 1407 N N . LYS A 1 171 ? 32.020 0.437 -15.673 1.00 57.12 171 LYS A N 1
ATOM 1408 C CA . LYS A 1 171 ? 33.288 1.090 -15.282 1.00 57.12 171 LYS A CA 1
ATOM 1409 C C . LYS A 1 171 ? 34.422 0.872 -16.285 1.00 57.12 171 LYS A C 1
ATOM 1411 O O . LYS A 1 171 ? 35.265 1.762 -16.397 1.00 57.12 171 LYS A O 1
ATOM 1416 N N . LYS A 1 172 ? 34.461 -0.256 -17.006 1.00 53.94 172 LYS A N 1
ATOM 1417 C CA . LYS A 1 172 ? 35.462 -0.490 -18.066 1.00 53.94 172 LYS A CA 1
ATOM 1418 C C . LYS A 1 172 ? 35.373 0.551 -19.188 1.00 53.94 172 LYS A C 1
ATOM 1420 O O . LYS A 1 172 ? 36.414 0.982 -19.666 1.00 53.94 172 LYS A O 1
ATOM 1425 N N . GLU A 1 173 ? 34.174 1.040 -19.500 1.00 47.84 173 GLU A N 1
ATOM 1426 C CA . GLU A 1 173 ? 33.947 2.115 -20.481 1.00 47.84 173 GLU A CA 1
ATOM 1427 C C . GLU A 1 173 ? 34.617 3.448 -20.097 1.00 47.84 173 GLU A C 1
ATOM 1429 O O . GLU A 1 173 ? 35.030 4.213 -20.961 1.00 47.84 173 GLU A O 1
ATOM 1434 N N . LYS A 1 174 ? 34.784 3.745 -18.799 1.00 47.66 174 LYS A N 1
ATOM 1435 C CA . LYS A 1 174 ? 35.380 5.019 -18.346 1.00 47.66 174 LYS A CA 1
ATOM 1436 C C . LYS A 1 174 ? 36.909 5.057 -18.390 1.00 47.66 174 LYS A C 1
ATOM 1438 O O . LYS A 1 174 ? 37.477 6.130 -18.192 1.00 47.66 174 LYS A O 1
ATOM 1443 N N . GLN A 1 175 ? 37.574 3.915 -18.572 1.00 41.69 175 GLN A N 1
ATOM 1444 C CA . GLN A 1 175 ? 39.039 3.817 -18.545 1.00 41.69 175 GLN A CA 1
ATOM 1445 C C . GLN A 1 175 ? 39.680 3.647 -19.923 1.00 41.69 175 GLN A C 1
ATOM 1447 O O . GLN A 1 175 ? 40.909 3.658 -19.997 1.00 41.69 175 GLN A O 1
ATOM 1452 N N . GLU A 1 176 ? 38.906 3.530 -21.004 1.00 41.06 176 GLU A N 1
ATOM 1453 C CA . GLU A 1 176 ? 39.501 3.587 -22.337 1.00 41.06 176 GLU A CA 1
ATOM 1454 C C . GLU A 1 176 ? 40.033 5.010 -22.585 1.00 41.06 176 GLU A C 1
A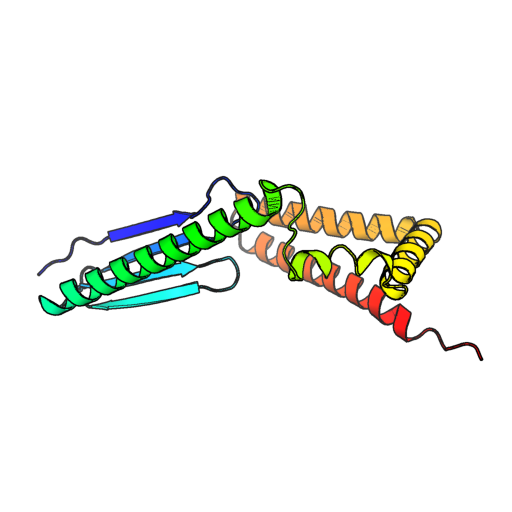TOM 1456 O O . GLU A 1 176 ? 39.276 5.985 -22.499 1.00 41.06 176 GLU A O 1
ATOM 1461 N N . PRO A 1 177 ? 41.352 5.181 -22.801 1.00 44.47 177 PRO A N 1
ATOM 1462 C CA . PRO A 1 177 ? 41.925 6.500 -22.986 1.00 44.47 177 PRO A CA 1
ATOM 1463 C C . PRO A 1 177 ? 41.363 7.086 -24.277 1.00 44.47 177 PRO A C 1
ATOM 1465 O O . PRO A 1 177 ? 41.349 6.417 -25.311 1.00 44.47 177 PRO A O 1
ATOM 1468 N N . LYS A 1 178 ? 40.936 8.353 -24.224 1.00 43.62 178 LYS A N 1
ATOM 1469 C CA . LYS A 1 178 ? 40.714 9.148 -25.433 1.00 43.62 178 LYS A CA 1
ATOM 1470 C C . LYS A 1 178 ? 42.005 9.083 -26.248 1.00 43.62 178 LYS A C 1
ATOM 1472 O O . LYS A 1 178 ? 43.012 9.667 -25.858 1.00 43.62 178 LYS A O 1
ATOM 1477 N N . LEU A 1 179 ? 41.991 8.299 -27.322 1.00 46.03 179 LEU A N 1
ATOM 1478 C CA . LEU A 1 179 ? 42.981 8.419 -28.377 1.00 46.03 179 LEU A CA 1
ATOM 1479 C C . LEU A 1 179 ? 42.811 9.819 -28.975 1.00 46.03 179 LEU A C 1
ATOM 1481 O O . LEU A 1 179 ? 41.680 10.226 -29.250 1.00 46.03 179 LEU A O 1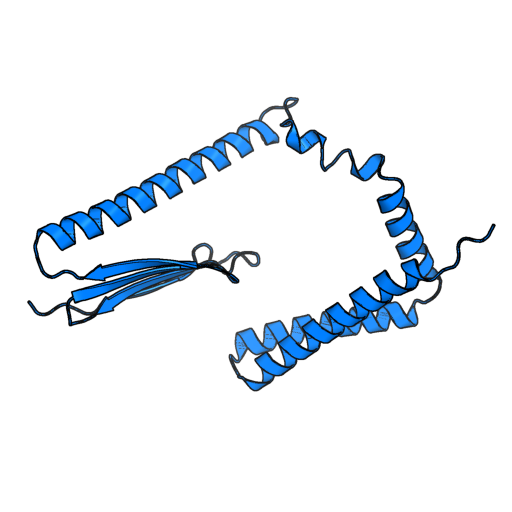
ATOM 1485 N N . PHE A 1 180 ? 43.958 10.477 -29.158 1.00 42.44 180 PHE A N 1
ATOM 1486 C CA . PHE A 1 180 ? 44.213 11.861 -29.584 1.00 42.44 180 PHE A CA 1
ATOM 1487 C C . PHE A 1 180 ? 44.294 12.896 -28.454 1.00 42.44 180 PHE A C 1
ATOM 1489 O O . PHE A 1 180 ? 43.249 13.339 -27.928 1.00 42.44 180 PHE A O 1
#